Protein AF-A0A1D6EE50-F1 (afdb_monomer_lite)

Secondary structure (DSSP, 8-state):
-B----SHHHHHHHHHHHHTSTTEEEEEEEGGGTEEEEEEEE--S-TTSTTT--TTSPTT-EE-TTTSTTTHHHHHHH-HHHHHHHHT-TT-TTS----

Radius of gyration: 19.24 Å; chains: 1; bounding box: 42×27×56 Å

Foldseek 3Di:
DAAQADDPVSVVVVQVVLVPDAFWDDWDDDNVRSDIDTAGFDQDPCCPQVPFDDPPHDPNTTHPLCVPPVSNVSSLCPPPVSVVVVLCPPPDPPHDPDD

Structure (mmCIF, N/CA/C/O backbone):
data_AF-A0A1D6EE50-F1
#
_entry.id   AF-A0A1D6EE50-F1
#
loop_
_atom_site.group_PDB
_atom_site.id
_atom_site.type_symbol
_atom_site.label_atom_id
_atom_site.label_alt_id
_atom_site.label_comp_id
_atom_site.label_asym_id
_atom_site.label_entity_id
_atom_site.label_seq_id
_atom_site.pdbx_PDB_ins_code
_atom_site.Cartn_x
_atom_site.Cartn_y
_atom_site.Cartn_z
_atom_site.occupancy
_atom_site.B_iso_or_equiv
_atom_site.auth_seq_id
_atom_site.auth_comp_id
_atom_site.auth_asym_id
_atom_site.auth_atom_id
_atom_site.pdbx_PDB_model_num
ATOM 1 N N . MET A 1 1 ? -10.324 7.804 1.578 1.00 78.00 1 MET A N 1
ATOM 2 C CA . MET A 1 1 ? -11.720 7.671 2.061 1.00 78.00 1 MET A CA 1
ATOM 3 C C . MET A 1 1 ? -11.856 8.365 3.415 1.00 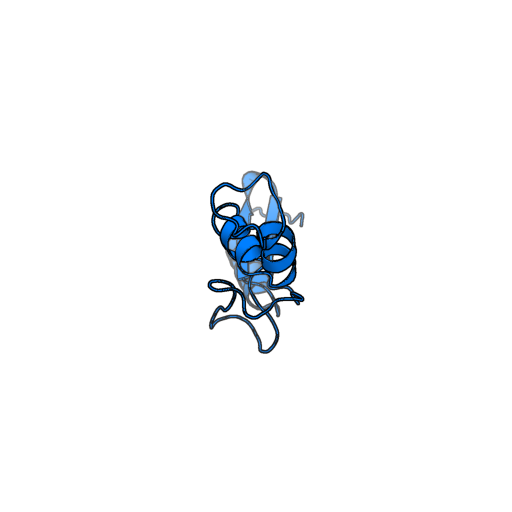78.00 1 MET A C 1
ATOM 5 O O . MET A 1 1 ? -10.888 8.347 4.170 1.00 78.00 1 MET A O 1
ATOM 9 N N . LYS A 1 2 ? -12.991 9.015 3.715 1.00 83.00 2 LYS A N 1
ATOM 10 C CA . LYS A 1 2 ? -13.242 9.648 5.027 1.00 83.00 2 LYS A CA 1
ATOM 11 C C . LYS A 1 2 ? -14.138 8.733 5.865 1.00 83.00 2 LYS A C 1
ATOM 13 O O . LYS A 1 2 ? -15.219 8.383 5.405 1.00 83.00 2 LYS A O 1
ATOM 18 N N . VAL A 1 3 ? -13.687 8.340 7.053 1.00 87.38 3 VAL A N 1
ATOM 19 C CA . VAL A 1 3 ? -14.416 7.460 7.985 1.00 87.38 3 VAL A CA 1
ATOM 20 C C . VAL A 1 3 ? -14.283 8.046 9.382 1.00 87.38 3 VAL A C 1
ATOM 22 O O . VAL A 1 3 ? -13.180 8.407 9.778 1.00 87.38 3 VAL A O 1
ATOM 25 N N . ARG A 1 4 ? -15.394 8.151 10.117 1.00 86.50 4 ARG A N 1
ATOM 26 C CA . ARG A 1 4 ? -15.395 8.563 11.529 1.00 86.50 4 ARG A CA 1
ATOM 27 C C . ARG A 1 4 ? -14.775 7.446 12.369 1.00 86.50 4 ARG A C 1
ATOM 29 O O . ARG A 1 4 ? -15.247 6.311 12.314 1.00 86.50 4 ARG A O 1
ATOM 36 N N . ILE A 1 5 ? -13.700 7.750 13.086 1.00 87.31 5 ILE A N 1
ATOM 37 C CA . ILE A 1 5 ? -12.970 6.804 13.927 1.00 87.31 5 ILE A CA 1
ATOM 38 C C . ILE A 1 5 ? -12.821 7.442 15.301 1.00 87.31 5 ILE A C 1
ATOM 40 O O . ILE A 1 5 ? -11.960 8.288 15.516 1.00 87.31 5 ILE A O 1
ATOM 44 N N . ASP A 1 6 ? -13.673 7.010 16.223 1.00 85.25 6 ASP A N 1
ATOM 45 C CA . ASP A 1 6 ? -13.754 7.593 17.565 1.00 85.25 6 ASP A CA 1
ATOM 46 C C . ASP A 1 6 ? -13.047 6.727 18.625 1.00 85.25 6 ASP A C 1
ATOM 48 O O . ASP A 1 6 ? -12.834 7.162 19.753 1.00 85.25 6 ASP A O 1
ATOM 52 N N . CYS A 1 7 ? -12.684 5.484 18.280 1.00 88.00 7 CYS A N 1
ATOM 53 C CA . CYS A 1 7 ? -12.201 4.482 19.228 1.00 88.00 7 CYS A CA 1
ATOM 54 C C . CYS A 1 7 ? -11.183 3.501 18.615 1.00 88.00 7 CYS A C 1
ATOM 56 O O . CYS A 1 7 ? -11.241 3.208 17.420 1.00 88.00 7 CYS A O 1
ATOM 58 N N . GLU A 1 8 ? -10.306 2.894 19.425 1.00 86.12 8 GLU A N 1
ATOM 59 C CA . GLU A 1 8 ? -9.348 1.879 18.935 1.00 86.12 8 GLU A CA 1
ATOM 60 C C . GLU A 1 8 ? -10.042 0.650 18.322 1.00 86.12 8 GLU A C 1
ATOM 62 O O . GLU A 1 8 ? -9.566 0.050 17.357 1.00 86.12 8 GLU A O 1
ATOM 67 N N . GLY A 1 9 ? -11.201 0.261 18.863 1.00 90.81 9 GLY A N 1
ATOM 68 C CA . GLY A 1 9 ? -11.999 -0.832 18.304 1.00 90.81 9 GLY A CA 1
ATOM 69 C C . GLY A 1 9 ? -12.538 -0.507 16.907 1.00 90.81 9 GLY A C 1
ATOM 70 O O . GLY A 1 9 ? -12.647 -1.393 16.058 1.00 90.81 9 GLY A O 1
ATOM 71 N N . CYS A 1 10 ? -12.834 0.768 16.662 1.00 88.19 10 CYS A N 1
ATOM 72 C CA . CYS A 1 10 ? -13.331 1.301 15.404 1.00 88.19 10 CYS A CA 1
ATOM 73 C C . CYS A 1 10 ? -12.221 1.212 14.345 1.00 88.19 10 CYS A C 1
ATOM 75 O O . CYS A 1 10 ? -12.446 0.687 13.257 1.00 88.19 10 CYS A O 1
ATOM 77 N N . GLU A 1 11 ? -10.996 1.604 14.706 1.00 88.50 11 GLU A N 1
ATOM 78 C CA . GLU A 1 11 ? -9.811 1.470 13.854 1.00 88.50 11 GLU A CA 1
ATOM 79 C C . GLU A 1 11 ? -9.539 0.009 13.462 1.00 88.50 11 GLU A C 1
ATOM 81 O O . GLU A 1 11 ? -9.405 -0.302 12.276 1.00 88.50 11 GLU A O 1
ATOM 86 N N . ARG A 1 12 ? -9.537 -0.917 14.431 1.00 89.50 12 ARG A N 1
ATOM 87 C CA . ARG A 1 12 ? -9.292 -2.348 14.161 1.00 89.50 12 ARG A CA 1
ATOM 88 C C . ARG A 1 12 ? -10.354 -2.962 13.244 1.00 89.50 12 ARG A C 1
ATOM 90 O O . ARG A 1 12 ? -10.016 -3.780 12.389 1.00 89.50 12 ARG A O 1
ATOM 97 N N . LYS A 1 13 ? -11.627 -2.577 13.404 1.00 90.38 13 LYS A N 1
ATOM 98 C CA . LYS A 1 13 ? -12.725 -3.026 12.529 1.00 90.38 13 LYS A CA 1
ATOM 99 C C . LYS A 1 13 ? -12.546 -2.521 11.102 1.00 90.38 13 LYS A C 1
ATOM 101 O O . LYS A 1 13 ? -12.655 -3.314 10.173 1.00 90.38 13 LYS A O 1
ATOM 106 N N . VAL A 1 14 ? -12.245 -1.233 10.938 1.00 90.69 14 VAL A N 1
ATOM 107 C CA . VAL A 1 14 ? -12.022 -0.627 9.619 1.00 90.69 14 VAL A CA 1
ATOM 108 C C . VAL 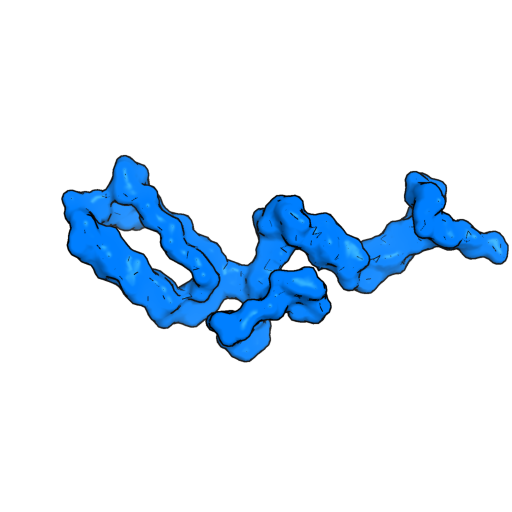A 1 14 ? -10.837 -1.292 8.927 1.00 90.69 14 VAL A C 1
ATOM 110 O O . VAL A 1 14 ? -10.963 -1.707 7.779 1.00 90.69 14 VAL A O 1
ATOM 113 N N . LYS A 1 15 ? -9.721 -1.483 9.637 1.00 89.00 15 LYS A N 1
ATOM 114 C CA . LYS A 1 15 ? -8.536 -2.145 9.087 1.00 89.00 15 LYS A CA 1
ATOM 115 C C . LYS A 1 15 ? -8.847 -3.562 8.592 1.00 89.00 15 LYS A C 1
ATOM 117 O O . LYS A 1 15 ? -8.607 -3.852 7.427 1.00 89.00 15 LYS A O 1
ATOM 122 N N . LYS A 1 16 ? -9.482 -4.402 9.422 1.00 89.94 16 LYS A N 1
ATOM 123 C CA . LYS A 1 16 ? -9.881 -5.767 9.024 1.00 89.94 16 LYS A CA 1
ATOM 124 C C . LYS A 1 16 ? -10.858 -5.797 7.848 1.00 89.94 16 LYS A C 1
ATOM 126 O O . LYS A 1 16 ? -10.745 -6.667 6.991 1.00 89.94 16 LYS A O 1
ATOM 131 N N . ALA A 1 17 ? -11.828 -4.883 7.818 1.00 89.00 17 ALA A N 1
ATOM 132 C CA . ALA A 1 17 ? -12.817 -4.831 6.746 1.00 89.00 17 ALA A CA 1
ATOM 133 C C . ALA A 1 17 ? -12.169 -4.496 5.396 1.00 89.00 17 ALA A C 1
ATOM 135 O O . ALA A 1 17 ? -12.501 -5.112 4.387 1.00 89.00 17 ALA A O 1
ATOM 136 N N . VAL A 1 18 ? -11.227 -3.550 5.390 1.00 88.06 18 VAL A N 1
ATOM 137 C CA . VAL A 1 18 ? -10.545 -3.104 4.170 1.00 88.06 18 VAL A CA 1
ATOM 138 C C . VAL A 1 18 ? -9.476 -4.107 3.723 1.00 88.06 18 VAL A C 1
ATOM 140 O O . VAL A 1 18 ? -9.354 -4.359 2.530 1.00 88.06 18 VAL A O 1
ATOM 143 N N . GLU A 1 19 ? -8.749 -4.742 4.647 1.00 85.12 19 GLU A N 1
ATOM 144 C CA . G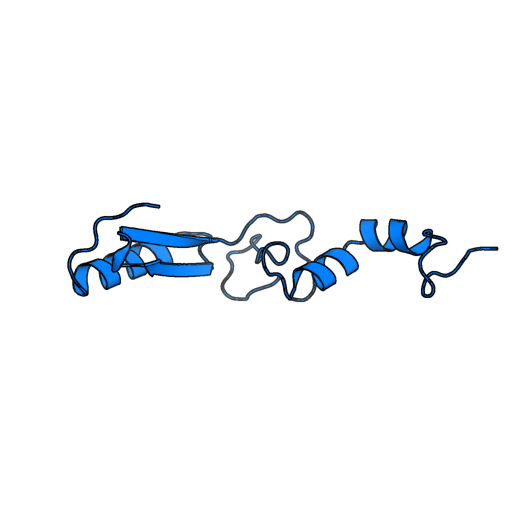LU A 1 19 ? -7.760 -5.786 4.321 1.00 85.12 19 GLU A CA 1
ATOM 145 C C . GLU A 1 19 ? -8.381 -7.019 3.635 1.00 85.12 19 GLU A C 1
ATOM 147 O O . GLU A 1 19 ? -7.708 -7.690 2.858 1.00 85.12 19 GLU A O 1
ATOM 152 N N . GLY A 1 20 ? -9.660 -7.318 3.887 1.00 83.19 20 GLY A N 1
ATOM 153 C CA . GLY A 1 20 ? -10.371 -8.437 3.255 1.00 83.19 20 GLY A CA 1
ATOM 154 C C . GLY A 1 20 ? -10.866 -8.167 1.829 1.00 83.19 20 GLY A C 1
ATOM 155 O O . GLY A 1 20 ? -11.398 -9.073 1.184 1.00 83.19 20 GLY A O 1
ATOM 156 N N . MET A 1 21 ? -10.735 -6.938 1.325 1.00 84.69 21 MET A N 1
ATOM 157 C CA . MET A 1 21 ? -11.212 -6.574 -0.008 1.00 84.69 21 MET A CA 1
ATOM 158 C C . MET A 1 21 ? -10.221 -7.017 -1.093 1.00 84.69 21 MET A C 1
ATOM 160 O O . MET A 1 21 ? -9.003 -6.909 -0.944 1.00 84.69 21 MET A O 1
ATOM 164 N N . LYS A 1 22 ? -10.743 -7.505 -2.227 1.00 80.94 22 LYS A N 1
ATOM 165 C CA . LYS A 1 22 ? -9.910 -7.911 -3.369 1.00 80.94 22 LYS A CA 1
ATOM 166 C C . LYS A 1 22 ? -9.131 -6.708 -3.902 1.00 80.94 22 LYS A C 1
ATOM 168 O O . LYS A 1 22 ? -9.712 -5.653 -4.136 1.00 80.94 22 LYS A O 1
ATOM 173 N N .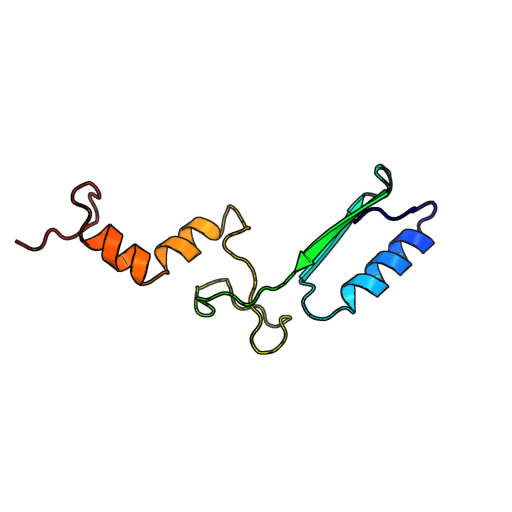 GLY A 1 23 ? -7.833 -6.901 -4.128 1.00 80.12 23 GLY A N 1
ATOM 174 C CA . GLY A 1 23 ? -6.971 -5.874 -4.708 1.00 80.12 23 GLY A CA 1
ATOM 175 C C . GLY A 1 23 ? -6.407 -4.868 -3.704 1.00 80.12 23 GLY A C 1
ATOM 176 O O . GLY A 1 23 ? -5.860 -3.870 -4.144 1.00 80.12 23 GLY A O 1
ATOM 177 N N . VAL A 1 24 ? -6.488 -5.101 -2.389 1.00 85.31 24 VAL A N 1
ATOM 178 C CA . VAL A 1 24 ? -5.856 -4.238 -1.371 1.00 85.31 24 VAL A CA 1
ATOM 179 C C . VAL A 1 24 ? -4.464 -4.761 -1.000 1.00 85.31 24 VAL A C 1
ATOM 181 O O . VAL A 1 24 ? -4.302 -5.949 -0.730 1.00 85.31 24 VAL A O 1
ATOM 184 N N . SER A 1 25 ? -3.454 -3.885 -0.987 1.00 80.19 25 SER A N 1
ATOM 185 C CA . SER A 1 25 ? -2.063 -4.220 -0.647 1.00 80.19 25 SER A CA 1
ATOM 186 C C . SER A 1 25 ? -1.654 -3.731 0.747 1.00 80.19 25 SER A C 1
ATOM 188 O O . SER A 1 25 ? -1.118 -4.532 1.515 1.00 80.19 25 SER A O 1
ATOM 190 N N . SER A 1 26 ? -1.959 -2.476 1.097 1.00 80.94 26 SER A N 1
ATOM 191 C CA . SER A 1 26 ? -1.777 -1.923 2.446 1.00 80.94 26 SER A CA 1
ATOM 192 C C . SER A 1 26 ? -2.911 -0.966 2.823 1.00 80.94 26 SER A C 1
ATOM 194 O O . SER A 1 26 ? -3.518 -0.302 1.980 1.00 80.94 26 SER A O 1
ATOM 196 N N . VAL A 1 27 ? -3.189 -0.884 4.126 1.00 87.19 27 VAL A N 1
ATOM 197 C CA . VAL A 1 27 ? -4.192 0.019 4.701 1.00 87.19 27 VAL A CA 1
ATOM 198 C C . VAL A 1 27 ? -3.533 0.860 5.784 1.00 87.19 27 VAL A C 1
ATOM 200 O O . VAL A 1 27 ? -3.061 0.331 6.790 1.00 87.19 27 VAL A O 1
ATOM 203 N N . GLU A 1 28 ? -3.537 2.174 5.591 1.00 85.75 28 GLU A N 1
ATOM 204 C CA . GLU A 1 28 ? -3.081 3.150 6.575 1.00 85.75 28 GLU A CA 1
ATOM 205 C C . GLU A 1 28 ? -4.280 3.921 7.124 1.00 85.75 28 GLU A C 1
ATOM 207 O O . GLU A 1 28 ? -5.100 4.468 6.378 1.00 85.75 28 GLU A O 1
ATOM 212 N N . VAL A 1 29 ? -4.385 3.973 8.450 1.00 88.44 29 VAL A N 1
ATOM 213 C CA . VAL A 1 29 ? -5.488 4.635 9.144 1.00 88.44 29 VAL A CA 1
ATOM 214 C C . VAL A 1 29 ? -4.948 5.828 9.922 1.00 88.44 29 VAL A C 1
ATOM 216 O O . VAL A 1 29 ? -4.189 5.681 10.872 1.00 88.44 29 VAL A O 1
ATOM 219 N N . ALA A 1 30 ? -5.361 7.032 9.532 1.00 87.44 30 ALA A N 1
ATOM 220 C CA . ALA A 1 30 ? -5.076 8.262 10.258 1.00 87.44 30 ALA A CA 1
ATOM 221 C C . ALA A 1 30 ? -6.298 8.638 11.110 1.00 87.44 30 ALA A C 1
ATOM 223 O O . ALA A 1 30 ? -7.130 9.453 10.698 1.00 87.44 30 ALA A O 1
ATOM 224 N N . ALA A 1 31 ? -6.401 8.049 12.308 1.00 82.44 31 ALA A N 1
ATOM 225 C CA . ALA A 1 31 ? -7.531 8.250 13.224 1.00 82.44 31 ALA A CA 1
ATOM 226 C C . ALA A 1 31 ? -7.775 9.738 13.548 1.00 82.44 31 ALA A C 1
ATOM 228 O O . ALA A 1 31 ? -8.898 10.220 13.452 1.00 82.44 31 ALA A O 1
ATOM 229 N N . LYS A 1 32 ? -6.705 10.513 13.791 1.00 84.25 32 LYS A N 1
ATOM 230 C CA . LYS A 1 32 ? -6.784 11.964 14.071 1.00 84.25 32 LYS A CA 1
ATOM 231 C C . LYS A 1 32 ? -7.422 12.779 12.941 1.00 84.25 32 LYS A C 1
ATOM 233 O O . LYS A 1 32 ? -7.986 13.838 13.187 1.00 84.25 32 LYS A O 1
ATOM 238 N N . GLN A 1 33 ? -7.298 12.308 11.703 1.00 86.06 33 GLN A N 1
ATOM 239 C CA . GLN A 1 33 ? -7.803 12.994 10.513 1.00 86.06 33 GLN A CA 1
ATOM 240 C C . GLN A 1 33 ? -9.079 12.346 9.968 1.00 86.06 33 GLN A C 1
ATOM 242 O O . GLN A 1 33 ? -9.574 12.783 8.928 1.00 86.06 33 GLN A O 1
ATOM 247 N N . ASN A 1 34 ? -9.606 11.304 10.631 1.00 86.75 34 ASN A N 1
ATOM 248 C CA . ASN A 1 34 ? -10.734 10.514 10.132 1.00 86.75 34 ASN A CA 1
ATOM 249 C C . ASN A 1 34 ? -10.529 10.082 8.665 1.00 86.75 34 ASN A C 1
ATOM 251 O O . ASN A 1 34 ? -11.447 10.114 7.836 1.00 86.75 34 ASN A O 1
ATOM 255 N N . LYS A 1 35 ? -9.282 9.744 8.315 1.00 88.50 35 LYS A N 1
ATOM 256 C CA . LYS A 1 35 ? -8.852 9.465 6.943 1.00 88.50 35 LYS A CA 1
ATOM 257 C C . LYS A 1 35 ? -8.259 8.068 6.867 1.00 88.50 35 LYS A C 1
ATOM 259 O O . LYS A 1 35 ? -7.384 7.711 7.648 1.00 88.50 35 LYS A O 1
ATOM 264 N N . VAL A 1 36 ? -8.726 7.307 5.886 1.00 89.31 36 VAL A N 1
ATOM 265 C CA . VAL A 1 36 ? -8.186 5.992 5.539 1.00 89.31 36 VAL A CA 1
ATOM 266 C C . VAL A 1 36 ? -7.568 6.085 4.153 1.00 89.31 36 VAL A C 1
ATOM 268 O O . VAL A 1 36 ? -8.231 6.524 3.196 1.00 89.31 36 VAL A O 1
ATOM 271 N N . THR A 1 37 ? -6.305 5.685 4.067 1.00 87.56 37 THR A N 1
ATOM 272 C CA . THR A 1 37 ? -5.543 5.558 2.828 1.00 87.56 37 THR A CA 1
ATOM 273 C C . THR A 1 37 ? -5.412 4.073 2.520 1.00 87.56 37 THR A C 1
ATOM 275 O O . THR A 1 37 ? -4.963 3.291 3.354 1.00 87.56 37 THR A O 1
ATOM 278 N N . VAL A 1 38 ? -5.857 3.681 1.331 1.00 87.56 38 VAL A N 1
ATOM 279 C CA . VAL A 1 38 ? -5.810 2.296 0.863 1.00 87.56 38 VAL A CA 1
ATOM 280 C C . VAL A 1 38 ? -4.922 2.279 -0.361 1.00 87.56 38 VAL A C 1
ATOM 282 O O . VAL A 1 38 ? -5.200 2.998 -1.321 1.00 87.56 38 VAL A O 1
ATOM 285 N N . THR A 1 39 ? -3.860 1.486 -0.319 1.00 84.69 39 THR A N 1
ATOM 286 C CA . THR A 1 39 ? -3.058 1.191 -1.500 1.00 84.69 39 THR A CA 1
ATOM 287 C C . THR A 1 39 ? -3.540 -0.128 -2.081 1.00 84.69 39 THR A C 1
ATOM 289 O O . THR A 1 39 ? -3.743 -1.111 -1.366 1.00 84.69 39 THR A O 1
ATOM 292 N N . GLY A 1 40 ? -3.800 -0.127 -3.385 1.00 84.31 40 GLY A N 1
ATOM 293 C CA . GLY A 1 40 ? -4.299 -1.288 -4.107 1.00 84.31 40 GLY A CA 1
ATOM 294 C C . GLY A 1 40 ? -3.244 -1.921 -5.006 1.00 84.31 40 GLY A C 1
ATOM 295 O O . GLY A 1 40 ? -2.197 -1.330 -5.268 1.00 84.31 40 GLY A O 1
ATOM 296 N N . TYR A 1 41 ? -3.532 -3.132 -5.466 1.00 82.19 41 TYR A N 1
ATOM 297 C CA . TYR A 1 41 ? -2.914 -3.715 -6.649 1.00 82.19 41 TYR A CA 1
ATOM 298 C C . TYR A 1 41 ? -3.724 -3.280 -7.875 1.00 82.19 41 TYR A C 1
ATOM 300 O O . TYR A 1 41 ? -4.955 -3.288 -7.830 1.00 82.19 41 TYR A O 1
ATOM 308 N N . GLU A 1 42 ? -3.057 -2.921 -8.965 1.00 70.69 42 GLU A N 1
ATOM 309 C CA . GLU A 1 42 ? -3.711 -2.500 -10.208 1.00 70.69 42 GLU A CA 1
ATOM 310 C C . GLU A 1 42 ? -3.412 -3.497 -11.328 1.00 70.69 42 GLU A C 1
ATOM 312 O O . GLU A 1 42 ? -2.477 -4.302 -11.261 1.00 70.69 42 GLU A O 1
ATOM 317 N N . MET A 1 43 ? -4.243 -3.462 -12.367 1.00 63.59 43 MET A N 1
ATOM 318 C CA . MET A 1 43 ? -3.954 -4.161 -13.614 1.00 63.59 43 MET A CA 1
ATOM 319 C C . MET A 1 43 ? -2.976 -3.299 -14.406 1.00 63.59 43 MET A C 1
ATOM 321 O O . MET A 1 43 ? -3.369 -2.335 -15.060 1.00 63.59 43 MET A O 1
ATOM 325 N N . VAL A 1 44 ? -1.689 -3.613 -14.303 1.00 64.88 44 VAL A N 1
ATOM 326 C CA . VAL A 1 44 ? -0.634 -2.865 -14.993 1.00 64.88 44 VAL A CA 1
ATOM 327 C C . VAL A 1 44 ? -0.365 -3.507 -16.351 1.00 64.88 44 VAL A C 1
ATOM 329 O O . VAL A 1 44 ? -0.306 -4.729 -16.465 1.00 64.88 44 VAL A O 1
ATOM 332 N N . GLN A 1 45 ? -0.140 -2.683 -17.376 1.00 59.03 45 GLN A N 1
ATOM 333 C CA . GLN A 1 45 ? 0.207 -3.144 -18.729 1.00 59.03 45 GLN A CA 1
ATOM 334 C C . GLN A 1 45 ? 1.549 -3.901 -18.799 1.00 59.03 45 GLN A C 1
ATOM 336 O O . GLN A 1 45 ? 1.773 -4.670 -19.727 1.00 59.03 45 GLN A O 1
ATOM 341 N N . HIS A 1 46 ? 2.420 -3.733 -17.797 1.00 60.62 46 HIS A N 1
ATOM 342 C CA . HIS A 1 46 ? 3.741 -4.363 -17.707 1.00 60.62 46 HIS A CA 1
ATOM 343 C C . HIS A 1 46 ? 3.870 -5.197 -16.416 1.00 60.62 46 HIS A C 1
ATOM 345 O O . HIS A 1 46 ? 4.611 -4.821 -15.505 1.00 60.62 46 HIS A O 1
ATOM 351 N N . PRO A 1 47 ? 3.158 -6.335 -16.303 1.00 63.12 47 PRO A N 1
ATOM 352 C CA . PRO A 1 47 ? 3.138 -7.146 -15.082 1.00 63.12 47 PRO A CA 1
ATOM 353 C C . PRO A 1 47 ? 4.487 -7.812 -14.754 1.00 63.12 47 PRO A C 1
ATOM 355 O O . PRO A 1 47 ? 4.685 -8.279 -13.636 1.00 63.12 47 PRO A O 1
ATOM 358 N N . TYR A 1 48 ? 5.425 -7.842 -15.705 1.00 66.44 48 TYR A N 1
ATOM 359 C CA . TYR A 1 48 ? 6.715 -8.531 -15.585 1.00 66.44 48 TYR A CA 1
ATOM 360 C C . TYR A 1 48 ? 7.866 -7.654 -15.069 1.00 66.44 48 TYR A C 1
ATOM 362 O O . TYR A 1 48 ? 9.016 -8.092 -15.084 1.00 66.44 48 TYR A O 1
ATOM 370 N N . ALA A 1 49 ? 7.598 -6.424 -14.620 1.00 67.50 49 ALA A N 1
ATOM 371 C CA . ALA A 1 49 ? 8.649 -5.578 -14.064 1.00 67.50 49 ALA A CA 1
ATOM 372 C C . ALA A 1 49 ? 9.252 -6.215 -12.787 1.00 67.50 49 ALA A C 1
ATOM 374 O O . ALA A 1 49 ? 8.505 -6.654 -11.901 1.00 67.50 49 ALA A O 1
ATOM 375 N N . PRO A 1 50 ? 10.590 -6.267 -12.649 1.00 65.81 50 PRO A N 1
ATOM 376 C CA . PRO A 1 50 ? 11.230 -6.782 -11.444 1.00 65.81 50 PRO A CA 1
ATOM 377 C C . PRO A 1 50 ? 10.810 -5.933 -10.236 1.00 65.81 50 PRO A C 1
ATOM 379 O O . PRO A 1 50 ? 10.910 -4.710 -10.259 1.00 65.81 50 PRO A O 1
ATOM 382 N N . GLY A 1 51 ? 10.299 -6.585 -9.189 1.00 71.50 51 GLY A N 1
ATOM 383 C CA . GLY A 1 51 ? 9.747 -5.920 -8.001 1.00 71.50 51 GLY A CA 1
ATOM 384 C C . GLY A 1 51 ? 8.240 -5.627 -8.045 1.00 71.50 51 GLY A C 1
ATOM 385 O O . GLY A 1 51 ? 7.693 -5.200 -7.033 1.00 71.50 51 GLY A O 1
ATOM 386 N N . ALA A 1 52 ? 7.547 -5.889 -9.162 1.00 71.06 52 ALA A N 1
ATOM 387 C CA . ALA A 1 52 ? 6.094 -5.701 -9.262 1.00 71.06 52 ALA A CA 1
ATOM 388 C C . ALA A 1 52 ? 5.276 -6.908 -8.769 1.00 71.06 52 ALA A C 1
ATOM 390 O O . ALA A 1 52 ? 4.140 -6.744 -8.314 1.00 71.06 52 ALA A O 1
ATOM 391 N N . TYR A 1 53 ? 5.837 -8.119 -8.846 1.00 73.50 53 TYR A N 1
ATOM 392 C CA . TYR A 1 53 ? 5.135 -9.339 -8.451 1.00 73.50 53 TYR A CA 1
ATOM 393 C C . TYR A 1 53 ? 5.172 -9.540 -6.935 1.00 73.50 53 TYR A C 1
ATOM 395 O O . TYR A 1 53 ? 6.241 -9.698 -6.344 1.00 73.50 53 TYR A O 1
ATOM 403 N N . ASP A 1 54 ? 3.995 -9.596 -6.316 1.00 77.44 54 ASP A N 1
ATOM 404 C CA . ASP A 1 54 ? 3.844 -9.862 -4.891 1.00 77.44 54 ASP A CA 1
ATOM 405 C C . ASP A 1 54 ? 3.007 -11.123 -4.677 1.00 77.44 54 ASP A C 1
ATOM 407 O O . ASP A 1 54 ? 1.925 -11.263 -5.242 1.00 77.44 54 ASP A O 1
ATOM 411 N N . LYS A 1 55 ? 3.477 -12.046 -3.831 1.00 73.12 55 LYS A N 1
ATOM 412 C CA . LYS A 1 55 ? 2.816 -13.351 -3.602 1.00 73.12 55 LYS A CA 1
ATOM 413 C C . LYS A 1 55 ? 1.431 -13.215 -2.958 1.00 73.12 55 LYS A C 1
ATOM 415 O O . LYS A 1 55 ? 0.671 -14.174 -2.909 1.00 73.12 55 LYS A O 1
ATOM 420 N N . LYS A 1 56 ? 1.137 -12.033 -2.412 1.00 75.69 56 LYS A N 1
ATOM 421 C CA . LYS A 1 56 ? -0.145 -11.677 -1.798 1.00 75.69 56 LYS A CA 1
ATOM 422 C C . LYS A 1 56 ? -1.153 -11.123 -2.807 1.00 75.69 56 LYS A C 1
ATOM 424 O O . LYS A 1 56 ? -2.317 -10.954 -2.450 1.00 75.69 56 LYS A O 1
ATOM 429 N N . ALA A 1 57 ? -0.722 -10.801 -4.025 1.00 73.62 57 ALA A N 1
ATOM 430 C CA . ALA A 1 57 ? -1.609 -10.281 -5.048 1.00 73.62 57 ALA A CA 1
ATOM 431 C C . ALA A 1 57 ? -2.468 -11.418 -5.643 1.00 73.62 57 ALA A C 1
ATOM 433 O O . ALA A 1 57 ? -1.968 -12.527 -5.850 1.00 73.62 57 ALA A O 1
ATOM 434 N N . PRO A 1 58 ? -3.761 -11.175 -5.924 1.00 77.19 58 PRO A N 1
ATOM 435 C CA . PRO A 1 58 ? -4.578 -12.127 -6.665 1.00 77.19 58 PRO A CA 1
ATOM 436 C C . PRO A 1 58 ? -4.024 -12.347 -8.083 1.00 77.19 58 PRO A C 1
ATOM 438 O O . PRO A 1 58 ? -3.319 -11.497 -8.623 1.00 77.19 58 PRO A O 1
ATOM 441 N N . ALA A 1 59 ? -4.361 -13.478 -8.709 1.00 73.44 59 ALA A N 1
ATOM 442 C CA . ALA A 1 59 ? -3.901 -13.783 -10.064 1.00 73.44 59 ALA A CA 1
ATOM 443 C C . ALA A 1 59 ? -4.270 -12.653 -11.048 1.00 73.44 59 ALA A C 1
ATOM 445 O O . ALA A 1 59 ? -5.424 -12.231 -11.103 1.00 73.44 59 ALA A O 1
ATOM 446 N N . GLY A 1 60 ? -3.281 -12.160 -11.801 1.00 73.19 60 GLY A N 1
ATOM 447 C CA . GLY A 1 60 ? -3.443 -11.045 -12.744 1.00 73.19 60 GLY A CA 1
ATOM 448 C C . GLY A 1 60 ? -3.292 -9.641 -12.141 1.00 73.19 60 GLY A C 1
ATOM 449 O O . GLY A 1 60 ? -3.308 -8.669 -12.890 1.00 73.19 60 GLY A O 1
ATOM 450 N N . TYR A 1 61 ? -3.101 -9.520 -10.824 1.00 75.56 61 TYR A N 1
ATOM 451 C CA . TYR A 1 61 ? -2.826 -8.248 -10.156 1.00 75.56 61 TYR A CA 1
ATOM 452 C C . TYR A 1 61 ? -1.358 -8.144 -9.734 1.00 75.56 61 TYR A C 1
ATOM 454 O O . TYR A 1 61 ? -0.759 -9.116 -9.276 1.00 75.56 61 TYR A O 1
ATOM 462 N N . VAL A 1 62 ? -0.783 -6.948 -9.864 1.00 75.94 62 VAL A N 1
ATOM 463 C CA . VAL A 1 62 ? 0.605 -6.642 -9.477 1.00 75.94 62 VAL A CA 1
ATOM 464 C C . VAL A 1 62 ? 0.660 -5.337 -8.686 1.00 75.94 62 VAL A C 1
ATOM 466 O O . VAL A 1 62 ? -0.296 -4.558 -8.683 1.00 75.94 62 VAL A O 1
ATOM 469 N N . ARG A 1 63 ? 1.755 -5.098 -7.953 1.00 75.06 63 ARG A N 1
ATOM 470 C CA . ARG A 1 63 ? 1.935 -3.824 -7.242 1.00 75.06 63 ARG A CA 1
ATOM 471 C C . ARG A 1 63 ? 2.204 -2.692 -8.218 1.00 75.06 6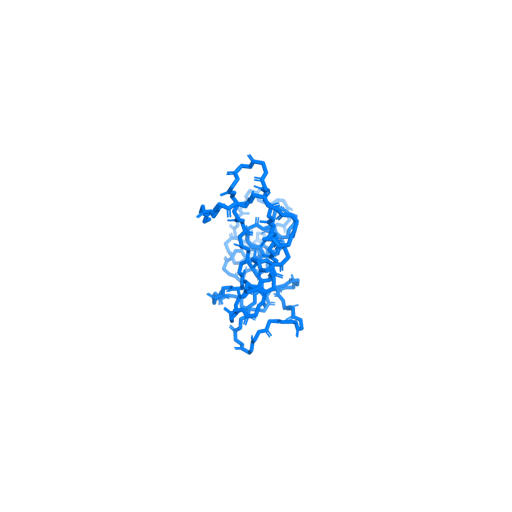3 ARG A C 1
ATOM 473 O O . ARG A 1 63 ? 2.951 -2.844 -9.184 1.00 75.06 63 ARG A O 1
ATOM 480 N N . ASN A 1 64 ? 1.671 -1.524 -7.879 1.00 71.00 64 ASN A N 1
ATOM 481 C CA . ASN A 1 64 ? 1.912 -0.279 -8.594 1.00 71.00 64 ASN A CA 1
ATOM 482 C C . ASN A 1 64 ? 3.299 0.280 -8.296 1.00 71.00 64 ASN A C 1
ATOM 484 O O . ASN A 1 64 ? 3.449 1.295 -7.624 1.00 71.00 64 ASN A O 1
ATOM 488 N N . VAL A 1 65 ? 4.318 -0.350 -8.870 1.00 69.00 65 VAL A N 1
ATOM 489 C CA . VAL A 1 65 ? 5.719 0.084 -8.765 1.00 69.00 65 VAL A CA 1
ATOM 490 C C . VAL A 1 65 ? 5.977 1.485 -9.334 1.00 69.00 65 VAL A C 1
ATOM 492 O O . VAL A 1 65 ? 7.004 2.077 -9.036 1.00 69.00 65 VAL A O 1
ATOM 495 N N . VAL A 1 66 ? 5.052 2.051 -10.121 1.00 64.94 66 VAL A N 1
ATOM 496 C CA . VAL A 1 66 ? 5.129 3.439 -10.621 1.00 64.94 66 VAL A CA 1
ATOM 497 C C . VAL A 1 66 ? 4.800 4.469 -9.532 1.00 64.94 66 VAL A C 1
ATOM 499 O O . VAL A 1 66 ? 5.296 5.593 -9.597 1.00 64.94 66 VAL A O 1
ATOM 502 N N . ALA A 1 67 ? 3.983 4.100 -8.541 1.00 63.72 67 ALA A N 1
ATOM 503 C CA . ALA A 1 67 ? 3.616 4.978 -7.431 1.00 63.72 67 ALA A CA 1
ATOM 504 C C . ALA A 1 67 ? 4.696 5.021 -6.335 1.00 63.72 67 ALA A C 1
ATOM 506 O O . ALA A 1 67 ? 4.784 6.010 -5.610 1.00 63.72 67 ALA A O 1
ATOM 507 N N . ASP A 1 68 ? 5.532 3.981 -6.241 1.00 64.12 68 ASP A N 1
ATOM 508 C CA . ASP A 1 68 ? 6.634 3.917 -5.283 1.00 64.12 68 ASP A CA 1
ATOM 509 C C . ASP A 1 68 ? 7.869 4.674 -5.815 1.00 64.12 68 ASP A C 1
ATOM 511 O O . ASP A 1 68 ? 8.471 4.250 -6.806 1.00 64.12 68 ASP A O 1
ATOM 515 N N . PRO A 1 69 ? 8.317 5.766 -5.166 1.00 61.09 69 PRO A N 1
ATOM 516 C CA . PRO A 1 69 ? 9.394 6.624 -5.678 1.00 61.09 69 PRO A CA 1
ATOM 517 C C . PRO A 1 69 ? 10.754 5.915 -5.798 1.00 61.09 69 PRO A C 1
ATOM 519 O O . PRO A 1 69 ? 11.596 6.331 -6.590 1.00 61.09 69 PRO A O 1
ATOM 522 N N . THR A 1 70 ? 10.971 4.833 -5.049 1.00 62.22 70 THR A N 1
ATOM 523 C CA . THR A 1 70 ? 12.199 4.022 -5.080 1.00 62.22 70 THR A CA 1
ATOM 524 C C . THR A 1 70 ? 12.190 2.948 -6.172 1.00 62.22 70 THR A C 1
ATOM 526 O O . THR A 1 70 ? 13.248 2.610 -6.698 1.00 62.22 70 THR A O 1
ATOM 529 N N . ALA A 1 71 ? 11.018 2.426 -6.546 1.00 62.00 71 ALA A N 1
ATOM 530 C CA . ALA A 1 71 ? 10.871 1.362 -7.545 1.00 62.00 71 ALA A CA 1
ATOM 531 C C . ALA A 1 71 ? 10.454 1.888 -8.931 1.00 62.00 71 ALA A C 1
ATOM 533 O O . ALA A 1 71 ? 10.683 1.222 -9.944 1.00 62.00 71 ALA A O 1
ATOM 534 N N . ALA A 1 72 ? 9.913 3.106 -9.001 1.00 65.56 72 ALA A N 1
ATOM 535 C CA . ALA A 1 72 ? 9.473 3.739 -10.238 1.00 65.56 72 ALA A CA 1
ATOM 536 C C . ALA A 1 72 ? 10.577 3.912 -11.304 1.00 65.56 72 ALA A C 1
ATOM 538 O O . ALA A 1 72 ? 10.267 3.725 -12.485 1.00 65.56 72 ALA A O 1
ATOM 539 N N . PRO A 1 73 ? 11.847 4.227 -10.962 1.00 63.34 73 PRO A N 1
ATOM 540 C CA . PRO A 1 73 ? 12.924 4.308 -11.952 1.00 63.34 73 PRO A CA 1
ATOM 541 C C . PRO A 1 73 ? 13.253 2.943 -12.565 1.00 63.34 73 PRO A C 1
ATOM 543 O O . PRO A 1 73 ? 13.457 2.845 -13.772 1.00 63.34 73 PRO A O 1
ATOM 546 N N . LEU A 1 74 ? 13.240 1.878 -11.756 1.00 60.81 74 LEU A N 1
ATOM 547 C CA . LEU A 1 74 ? 13.511 0.506 -12.199 1.00 60.81 74 LEU A CA 1
ATOM 548 C C . LEU A 1 74 ? 12.370 -0.042 -13.061 1.00 60.81 74 LEU A C 1
ATOM 550 O O . LEU A 1 74 ? 12.618 -0.658 -14.095 1.00 60.81 74 LEU A O 1
ATOM 554 N N . ALA A 1 75 ? 11.121 0.234 -12.680 1.00 60.06 75 ALA A N 1
ATOM 555 C CA . ALA A 1 75 ? 9.949 -0.131 -13.467 1.00 60.06 75 ALA A CA 1
ATOM 556 C C . ALA A 1 75 ? 9.924 0.591 -14.825 1.00 60.06 75 ALA A C 1
ATOM 558 O O . ALA A 1 75 ? 9.646 -0.037 -15.846 1.00 60.06 75 ALA A O 1
ATOM 559 N N . ARG A 1 76 ? 10.286 1.885 -14.863 1.00 61.22 76 ARG A N 1
ATOM 560 C CA . ARG A 1 76 ? 10.442 2.640 -16.118 1.00 61.22 76 ARG A CA 1
ATOM 561 C C . ARG A 1 76 ? 11.595 2.106 -16.964 1.00 61.22 76 ARG A C 1
ATOM 563 O O . ARG A 1 76 ? 11.387 1.852 -18.140 1.00 61.22 76 ARG A O 1
ATOM 570 N N . ALA A 1 77 ? 12.764 1.855 -16.377 1.00 59.06 77 ALA A N 1
ATOM 571 C CA . ALA A 1 77 ? 13.923 1.304 -17.087 1.00 59.06 77 ALA A CA 1
ATOM 572 C C . ALA A 1 77 ? 13.726 -0.149 -17.559 1.00 59.06 77 ALA A C 1
ATOM 574 O O . ALA A 1 77 ? 14.465 -0.636 -18.415 1.00 59.06 77 ALA A O 1
ATOM 575 N N . SER A 1 78 ? 12.755 -0.868 -16.989 1.00 59.12 78 SER A N 1
ATOM 576 C CA . SER A 1 78 ? 12.376 -2.217 -17.411 1.00 59.12 78 SER A CA 1
ATOM 577 C C . SER A 1 78 ? 11.315 -2.232 -18.512 1.00 59.12 78 SER A C 1
ATOM 579 O O . SER A 1 78 ? 11.111 -3.292 -19.105 1.00 59.12 78 SER A O 1
ATOM 581 N N . SER A 1 79 ? 10.636 -1.114 -18.790 1.00 63.41 79 SER A N 1
ATOM 582 C CA . SER A 1 79 ? 9.715 -1.048 -19.923 1.00 63.41 79 SER A CA 1
ATOM 583 C C . SER A 1 79 ? 10.517 -1.182 -21.212 1.00 63.41 79 SER A C 1
ATOM 585 O O . SER A 1 79 ? 11.468 -0.431 -21.443 1.00 63.41 79 SER A O 1
ATOM 587 N N . THR A 1 80 ? 10.152 -2.155 -22.045 1.00 63.88 80 THR A N 1
ATOM 588 C CA . THR A 1 80 ? 10.780 -2.365 -23.352 1.00 63.88 80 THR A CA 1
ATOM 589 C C . THR A 1 80 ? 10.707 -1.092 -24.185 1.00 63.88 80 THR A C 1
ATOM 591 O O . THR A 1 80 ? 11.710 -0.713 -24.769 1.00 63.88 80 THR A O 1
ATOM 594 N N . GLU A 1 81 ? 9.595 -0.355 -24.146 1.00 61.47 81 GLU A N 1
ATOM 595 C CA . GLU A 1 81 ? 9.434 0.912 -24.876 1.00 61.47 81 GLU A CA 1
ATOM 596 C C . GLU A 1 81 ? 10.391 2.013 -24.399 1.00 61.47 81 GLU A C 1
ATOM 598 O O . GLU A 1 81 ? 10.948 2.759 -25.206 1.00 61.47 81 GLU A O 1
ATOM 603 N N . VAL A 1 82 ? 10.649 2.092 -23.090 1.00 63.19 82 VAL A N 1
ATOM 604 C CA . VAL A 1 82 ? 11.609 3.056 -22.529 1.00 63.19 82 VAL A CA 1
ATOM 605 C C . VAL A 1 82 ? 13.040 2.634 -22.843 1.00 63.19 82 VAL A C 1
ATOM 607 O O . VAL A 1 82 ? 13.872 3.481 -23.139 1.00 63.19 82 VAL A O 1
ATOM 610 N N . ARG A 1 83 ? 13.338 1.329 -22.842 1.00 62.56 83 ARG A N 1
ATOM 611 C CA . ARG A 1 83 ? 14.638 0.828 -23.309 1.00 62.56 83 ARG A CA 1
ATOM 612 C C . ARG A 1 83 ? 14.853 1.120 -24.785 1.00 62.56 83 ARG A C 1
ATOM 614 O O . ARG A 1 83 ? 15.935 1.564 -25.129 1.00 62.56 83 ARG A O 1
ATOM 621 N N . TYR A 1 84 ? 13.848 0.912 -25.635 1.00 66.31 84 TYR A N 1
ATOM 622 C CA . TYR A 1 84 ? 13.950 1.228 -27.057 1.00 66.31 84 TYR A CA 1
ATOM 623 C C . TYR A 1 84 ? 14.137 2.734 -27.274 1.00 66.31 84 TYR A C 1
ATOM 625 O O . TYR A 1 84 ? 15.060 3.120 -27.976 1.00 66.31 84 TYR A O 1
ATOM 633 N N . THR A 1 85 ? 13.359 3.602 -26.623 1.00 66.88 85 THR A N 1
ATOM 634 C CA . THR A 1 85 ? 13.514 5.065 -26.774 1.00 66.88 85 THR A CA 1
ATOM 635 C C . THR A 1 85 ? 14.822 5.599 -26.176 1.00 66.88 85 THR A C 1
ATOM 637 O O . THR A 1 85 ? 15.496 6.413 -26.806 1.00 66.88 85 THR A O 1
ATOM 640 N N . ALA A 1 86 ? 15.248 5.104 -25.010 1.00 66.88 86 ALA A N 1
ATOM 641 C CA . ALA A 1 86 ? 16.510 5.502 -24.381 1.00 66.88 86 ALA A CA 1
ATOM 642 C C . ALA A 1 86 ? 17.755 4.899 -25.056 1.00 66.88 86 ALA A C 1
ATOM 644 O O . ALA A 1 86 ? 18.841 5.452 -24.899 1.00 66.88 86 ALA A O 1
ATOM 645 N N . ALA A 1 87 ? 17.623 3.793 -25.798 1.00 66.00 87 ALA A N 1
ATOM 646 C CA . ALA A 1 87 ? 18.723 3.195 -26.559 1.00 66.00 87 ALA A CA 1
ATOM 647 C C . ALA A 1 87 ? 19.109 4.009 -27.803 1.00 66.00 87 ALA A C 1
ATOM 649 O O . ALA A 1 87 ? 20.253 3.926 -28.231 1.00 66.00 87 ALA A O 1
ATOM 650 N N . PHE A 1 88 ? 18.190 4.808 -28.353 1.00 59.41 88 PHE A N 1
ATOM 651 C CA . PHE A 1 88 ? 18.456 5.708 -29.487 1.00 59.41 88 PHE A CA 1
ATOM 652 C C . PHE A 1 88 ? 18.556 7.181 -29.067 1.00 59.41 88 PHE A C 1
ATOM 654 O O . PHE A 1 88 ? 18.592 8.067 -29.917 1.00 59.41 88 PHE A O 1
ATOM 661 N N . SER A 1 89 ? 18.559 7.458 -27.760 1.00 63.06 89 SER A N 1
ATOM 662 C CA . SER A 1 89 ? 18.710 8.816 -27.239 1.00 63.06 89 SER A CA 1
ATOM 663 C C . SER A 1 89 ? 20.194 9.192 -27.227 1.00 63.06 89 SER A C 1
ATOM 665 O O . SER A 1 89 ? 20.939 8.709 -26.377 1.00 63.06 89 SER A O 1
ATOM 667 N N . ASP A 1 90 ? 20.606 10.066 -28.149 1.00 66.06 90 ASP A N 1
ATOM 668 C CA . ASP A 1 90 ? 21.992 10.553 -28.319 1.00 66.06 90 ASP A CA 1
ATOM 669 C C . ASP A 1 90 ? 22.528 11.309 -27.077 1.00 66.06 90 ASP A C 1
ATOM 671 O O . ASP A 1 90 ? 23.729 11.400 -26.851 1.00 66.06 90 ASP A O 1
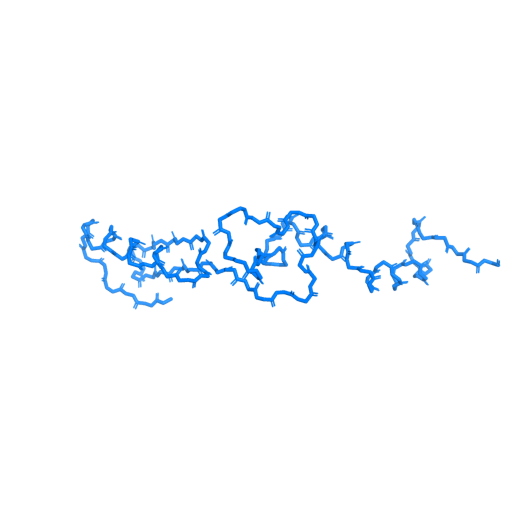ATOM 675 N N . GLU A 1 91 ? 21.631 11.782 -26.200 1.00 73.19 91 GLU A N 1
ATOM 676 C CA . GLU A 1 91 ? 21.956 12.457 -24.931 1.00 73.19 91 GLU A CA 1
ATOM 677 C C . GLU A 1 91 ? 22.291 11.503 -23.765 1.00 73.19 91 GLU A C 1
ATOM 679 O O . GLU A 1 91 ? 22.659 11.960 -22.680 1.00 73.19 91 GLU A O 1
ATOM 684 N N . ASN A 1 92 ? 22.165 10.182 -23.940 1.00 62.62 92 ASN A N 1
ATOM 685 C CA . ASN A 1 92 ? 22.487 9.211 -22.894 1.00 62.62 92 ASN A CA 1
ATOM 686 C C . ASN A 1 92 ? 23.909 8.650 -23.095 1.00 62.62 92 ASN A C 1
ATOM 688 O O . ASN A 1 92 ? 24.113 7.847 -24.003 1.00 62.62 92 ASN A O 1
ATOM 692 N N . PRO A 1 93 ? 24.886 8.958 -22.217 1.00 67.75 93 PRO A N 1
ATOM 693 C CA . PRO A 1 93 ? 26.271 8.488 -22.353 1.00 67.75 93 PRO A CA 1
ATOM 694 C C . PRO A 1 93 ? 26.427 6.961 -22.234 1.00 67.75 93 PRO A C 1
ATOM 696 O O . PRO A 1 93 ? 27.500 6.430 -22.507 1.00 67.75 93 PRO A O 1
ATOM 699 N N . ASN A 1 94 ? 25.365 6.254 -21.827 1.00 69.44 94 ASN A N 1
ATOM 700 C CA . ASN A 1 94 ? 25.312 4.795 -21.753 1.00 69.44 94 ASN A CA 1
ATOM 701 C C . ASN A 1 94 ? 24.533 4.157 -22.923 1.00 69.44 94 ASN A C 1
ATOM 703 O O . ASN A 1 94 ? 24.328 2.943 -22.914 1.00 69.44 94 ASN A O 1
ATOM 707 N N . ALA A 1 95 ? 24.036 4.944 -23.884 1.00 69.69 95 ALA A N 1
ATOM 708 C CA . ALA A 1 95 ? 23.375 4.433 -25.081 1.00 69.69 95 ALA A CA 1
ATOM 709 C C . ALA A 1 95 ? 24.409 4.125 -26.174 1.00 69.69 95 ALA A C 1
ATOM 711 O O . ALA A 1 95 ? 25.368 4.866 -26.376 1.00 69.69 95 ALA A O 1
ATOM 712 N N . CYS A 1 96 ? 24.222 3.011 -26.884 1.00 60.75 96 CYS A N 1
ATOM 713 C CA . CYS A 1 96 ? 25.017 2.708 -28.068 1.00 60.75 96 CYS A CA 1
ATOM 714 C C . CYS A 1 96 ? 24.457 3.505 -29.247 1.00 60.75 96 CYS A C 1
ATOM 716 O O . CYS A 1 96 ? 23.375 3.185 -29.739 1.00 60.75 96 CYS A O 1
ATOM 718 N N . SER A 1 97 ? 25.199 4.500 -29.731 1.00 65.12 97 SER A N 1
ATOM 719 C CA . SER A 1 97 ? 24.932 5.070 -31.047 1.00 65.12 97 SER A CA 1
ATOM 720 C C . SER A 1 97 ? 25.189 3.989 -32.099 1.00 65.12 97 SER A C 1
ATOM 722 O O . SER A 1 97 ? 26.282 3.431 -32.202 1.00 65.12 97 SER A O 1
ATOM 724 N N . VAL A 1 98 ? 24.151 3.623 -32.848 1.00 58.75 98 VAL A N 1
ATOM 725 C CA . VAL A 1 98 ? 24.312 2.772 -34.029 1.00 58.75 98 VAL A CA 1
ATOM 726 C C . VAL A 1 98 ? 24.881 3.672 -35.126 1.00 58.75 98 VAL A C 1
ATOM 728 O O . VAL A 1 98 ? 24.148 4.495 -35.672 1.00 58.75 98 VAL A O 1
ATOM 731 N N . MET A 1 99 ? 26.189 3.567 -35.380 1.00 58.00 99 MET A N 1
ATOM 732 C CA . MET A 1 99 ? 26.828 4.077 -36.602 1.00 58.00 99 MET A CA 1
ATOM 733 C C . MET A 1 99 ? 26.739 3.041 -37.718 1.00 58.00 99 MET A C 1
ATOM 735 O O . MET A 1 99 ? 26.951 1.843 -37.418 1.00 58.00 99 MET A O 1
#

Organism: Zea mays (NCBI:txid4577)

pLDDT: mean 74.53, std 10.73, range [58.0, 90.81]

Sequence (99 aa):
MKVRIDCEGCERKVKKAVEGMKGVSSVEVAAKQNKVTVTGYEMVQHPYAPGAYDKKAPAGYVRNVVADPTAAPLARASSTEVRYTAAFSDENPNACSVM

InterPro domains:
  IPR006121 Heavy metal-associated domain, HMA [PF00403] (3-42)
  IPR006121 Heavy metal-associated domain, HMA [PS50846] (1-70)
  IPR006121 Heavy metal-associated domain, HMA [cd00371] (5-45)
  IPR036163 Heavy metal-associated domain superfamily [SSF55008] (3-41)